Protein AF-A0A0E9WX80-F1 (afdb_monomer_lite)

Secondary structure (DSSP, 8-state):
-HHHHHHHHHT--S---S--TTTTTSPPP--HHHHHTTTTTTT-----HHHHT-HHHHHHTTT--HHHHHHHHHHHHT-TT---HHHHHHTT-STTTTTT-----HHHHT-TT---HHHHHHHHHHHHHH------S--

Structure (mmCIF, N/CA/C/O backbone):
data_AF-A0A0E9WX80-F1
#
_entry.id   AF-A0A0E9WX80-F1
#
loop_
_atom_site.group_PDB
_atom_site.id
_atom_site.type_symbol
_atom_site.label_atom_id
_atom_site.label_alt_id
_atom_site.label_comp_id
_atom_site.label_asym_id
_atom_site.label_entity_id
_atom_site.label_seq_id
_atom_site.pdbx_PDB_ins_code
_atom_site.Cartn_x
_atom_site.Cartn_y
_atom_site.Cartn_z
_atom_site.occupancy
_atom_site.B_iso_or_equiv
_atom_site.auth_seq_id
_atom_site.auth_comp_id
_atom_site.auth_asym_id
_atom_site.auth_atom_id
_atom_site.pdbx_PDB_model_num
ATOM 1 N N . MET A 1 1 ? 16.985 -9.870 1.320 1.00 85.38 1 MET A N 1
ATOM 2 C CA . MET A 1 1 ? 15.599 -9.572 1.759 1.00 85.38 1 MET A CA 1
ATOM 3 C C . MET A 1 1 ? 15.501 -8.558 2.905 1.00 85.38 1 MET A C 1
ATOM 5 O O . MET A 1 1 ? 14.419 -8.025 3.099 1.00 85.38 1 MET A O 1
ATOM 9 N N . SER A 1 2 ? 16.578 -8.232 3.635 1.00 93.88 2 SER A N 1
ATOM 10 C CA . SER A 1 2 ? 16.548 -7.232 4.723 1.00 93.88 2 SER A CA 1
ATOM 11 C C . SER A 1 2 ? 15.997 -5.867 4.286 1.00 93.88 2 SER A C 1
ATOM 13 O O . SER A 1 2 ? 15.116 -5.340 4.956 1.00 93.88 2 SER A O 1
ATOM 15 N N . ASN A 1 3 ? 16.432 -5.346 3.130 1.00 96.88 3 ASN A N 1
ATOM 16 C CA . ASN A 1 3 ? 15.919 -4.087 2.572 1.00 96.88 3 ASN A CA 1
ATOM 17 C C . ASN A 1 3 ? 14.399 -4.117 2.336 1.00 96.88 3 ASN A C 1
ATOM 19 O O . ASN A 1 3 ? 13.685 -3.225 2.775 1.00 96.88 3 ASN A O 1
ATOM 23 N N . PHE A 1 4 ? 13.892 -5.185 1.711 1.00 98.19 4 PHE A N 1
ATOM 24 C CA . PHE A 1 4 ? 12.458 -5.360 1.460 1.00 98.19 4 PHE A CA 1
ATOM 25 C C . PHE A 1 4 ? 11.636 -5.299 2.758 1.00 98.19 4 PHE A C 1
ATOM 27 O O . PHE A 1 4 ? 10.626 -4.602 2.826 1.00 98.19 4 PHE A O 1
ATOM 34 N N . TYR A 1 5 ? 12.089 -5.981 3.813 1.00 98.31 5 TYR A N 1
ATOM 35 C CA . TYR A 1 5 ? 11.408 -5.944 5.108 1.00 98.31 5 TYR A CA 1
ATOM 36 C C . TYR A 1 5 ? 11.541 -4.591 5.815 1.00 98.31 5 TYR A C 1
ATOM 38 O O . TYR A 1 5 ? 10.596 -4.158 6.472 1.00 98.31 5 TYR A O 1
ATOM 46 N N . ALA A 1 6 ? 12.670 -3.897 5.656 1.00 98.44 6 ALA A N 1
ATOM 47 C CA . ALA A 1 6 ? 12.840 -2.543 6.174 1.00 98.44 6 ALA A CA 1
ATOM 48 C C . ALA A 1 6 ? 11.867 -1.556 5.503 1.00 98.44 6 ALA A C 1
ATOM 50 O O . ALA A 1 6 ? 11.205 -0.791 6.202 1.00 98.44 6 ALA A O 1
ATOM 51 N N . GLN A 1 7 ? 11.701 -1.641 4.179 1.00 98.44 7 GLN A N 1
ATOM 52 C CA . GLN A 1 7 ? 10.712 -0.857 3.428 1.00 98.44 7 GLN A CA 1
ATOM 53 C C . GLN A 1 7 ? 9.272 -1.209 3.823 1.00 98.44 7 GLN A C 1
ATOM 55 O O . GLN A 1 7 ? 8.422 -0.332 3.945 1.00 98.44 7 GLN A O 1
ATOM 60 N N . TYR A 1 8 ? 8.977 -2.486 4.075 1.00 98.62 8 TYR A N 1
ATOM 61 C CA . TYR A 1 8 ? 7.668 -2.875 4.601 1.00 98.62 8 TYR A CA 1
ATOM 62 C C . TYR A 1 8 ? 7.415 -2.286 5.996 1.00 98.62 8 TYR A C 1
ATOM 64 O O . TYR A 1 8 ? 6.322 -1.807 6.277 1.00 98.62 8 TYR A O 1
ATOM 72 N N . LYS A 1 9 ? 8.426 -2.260 6.870 1.00 98.38 9 LYS A N 1
ATOM 73 C CA . LYS A 1 9 ? 8.310 -1.644 8.197 1.00 98.38 9 LYS A CA 1
ATOM 74 C C . LYS A 1 9 ? 8.117 -0.124 8.116 1.00 98.38 9 LYS A C 1
ATOM 76 O O . LYS A 1 9 ? 7.362 0.421 8.918 1.00 98.38 9 LYS A O 1
ATOM 81 N N . SER A 1 10 ? 8.761 0.560 7.165 1.00 97.94 10 SER A N 1
ATOM 82 C CA . SER A 1 10 ? 8.746 2.030 7.076 1.00 97.94 10 SER A CA 1
ATOM 83 C C . SER A 1 10 ? 7.370 2.623 6.754 1.00 97.94 10 SER A C 1
ATOM 85 O O . SER A 1 10 ? 7.107 3.776 7.098 1.00 97.94 10 SER A O 1
ATOM 87 N N . ILE A 1 11 ? 6.469 1.845 6.145 1.00 98.12 11 ILE A N 1
ATOM 88 C CA . ILE A 1 11 ? 5.086 2.271 5.871 1.00 98.12 11 ILE A CA 1
ATOM 89 C C . ILE A 1 11 ? 4.133 2.103 7.066 1.00 98.12 11 ILE A C 1
ATOM 91 O O . ILE A 1 11 ? 2.955 2.430 6.935 1.00 98.12 11 ILE A O 1
ATOM 95 N N . GLU A 1 12 ? 4.620 1.609 8.213 1.00 98.38 12 GLU A N 1
ATOM 96 C CA . GLU A 1 12 ? 3.823 1.337 9.422 1.00 98.38 12 GLU A CA 1
ATOM 97 C C . GLU A 1 12 ? 2.578 0.477 9.123 1.00 98.38 12 GLU A C 1
ATOM 99 O O . GLU A 1 12 ? 1.449 0.973 9.179 1.00 98.38 12 GLU A O 1
ATOM 104 N N . PRO A 1 13 ? 2.752 -0.809 8.760 1.00 98.25 13 PRO A N 1
ATOM 105 C CA . PRO A 1 13 ? 1.677 -1.649 8.246 1.00 98.25 13 PRO A CA 1
ATOM 106 C C . PRO A 1 13 ? 0.809 -2.239 9.373 1.00 98.25 13 PRO A C 1
ATOM 108 O O . PRO A 1 13 ? 0.651 -3.454 9.489 1.00 98.25 13 PRO A O 1
ATOM 111 N N . PHE A 1 14 ? 0.264 -1.370 10.217 1.00 98.38 14 PHE A N 1
ATOM 112 C CA . PHE A 1 14 ? -0.624 -1.684 11.331 1.00 98.38 14 PHE A CA 1
ATOM 113 C C . PHE A 1 14 ? -1.687 -0.589 11.479 1.00 98.38 14 PHE A C 1
ATOM 115 O O . PHE A 1 14 ? -1.515 0.517 10.965 1.00 98.38 14 PHE A O 1
ATOM 122 N N . LEU A 1 15 ? -2.777 -0.913 12.179 1.00 98.25 15 LEU A N 1
ATOM 123 C CA . LEU A 1 15 ? -3.908 -0.012 12.397 1.00 98.25 15 LEU A CA 1
ATOM 124 C C . LEU A 1 15 ? -3.494 1.154 13.294 1.00 98.25 15 LEU A C 1
ATOM 126 O O . LEU A 1 15 ? -2.943 0.917 14.368 1.00 98.25 15 LEU A O 1
ATOM 130 N N . LYS A 1 16 ? -3.809 2.384 12.886 1.00 97.62 16 LYS A N 1
ATOM 131 C CA . LYS A 1 16 ? -3.591 3.584 13.696 1.00 97.62 16 LYS A CA 1
ATOM 132 C C . LYS A 1 16 ? -4.892 4.364 13.859 1.00 97.62 16 LYS A C 1
ATOM 134 O O . LYS A 1 16 ? -5.563 4.666 12.872 1.00 97.62 16 LYS A O 1
ATOM 139 N N . LYS A 1 17 ? -5.223 4.718 15.100 1.00 96.12 17 LYS A N 1
ATOM 140 C CA . LYS A 1 17 ? -6.344 5.606 15.450 1.00 96.12 17 LYS A CA 1
ATOM 141 C C . LYS A 1 17 ? -5.814 6.782 16.258 1.00 96.12 17 LYS A C 1
ATOM 143 O O . LYS A 1 17 ? -4.811 6.643 16.947 1.00 96.12 17 LYS A O 1
ATOM 148 N N . LYS A 1 18 ? -6.444 7.948 16.148 1.00 94.50 18 LYS A N 1
ATOM 149 C CA . LYS A 1 18 ? -6.025 9.161 16.868 1.00 94.50 18 LYS A CA 1
ATOM 150 C C . LYS A 1 18 ? -6.252 9.031 18.372 1.00 94.50 18 LYS A C 1
ATOM 152 O O . LYS A 1 18 ? -5.478 9.579 19.148 1.00 94.50 18 LYS A O 1
ATOM 157 N N . ASP A 1 19 ? -7.288 8.293 18.765 1.00 93.62 19 ASP A N 1
ATOM 158 C CA . ASP A 1 19 ? -7.553 7.912 20.151 1.00 93.62 19 ASP A CA 1
ATOM 159 C C . ASP A 1 19 ? -7.408 6.393 20.336 1.00 93.62 19 ASP A C 1
ATOM 161 O O . ASP A 1 19 ? -8.231 5.599 19.868 1.00 93.62 19 ASP A O 1
ATOM 165 N N . GLU A 1 20 ? -6.356 5.991 21.048 1.00 91.31 20 GLU A N 1
ATOM 166 C CA . GLU A 1 20 ? -6.074 4.594 21.394 1.00 91.31 20 GLU A CA 1
ATOM 167 C C . GLU A 1 20 ? -6.671 4.187 22.758 1.00 91.31 20 GLU A C 1
ATOM 169 O O . GLU A 1 20 ? -6.651 3.011 23.117 1.00 91.31 20 GLU A O 1
ATOM 174 N N . SER A 1 21 ? -7.292 5.106 23.513 1.00 90.75 21 SER A N 1
ATOM 175 C CA . SER A 1 21 ? -7.837 4.838 24.860 1.00 90.75 21 SER A CA 1
ATOM 176 C C . SER A 1 21 ? -8.965 3.797 24.891 1.00 90.75 21 SER A C 1
ATOM 178 O O . SER A 1 21 ? -9.291 3.235 25.943 1.00 90.75 21 SER A O 1
ATOM 180 N N . GLN A 1 22 ? -9.597 3.554 23.741 1.00 89.12 22 GLN A N 1
ATOM 181 C CA . GLN A 1 22 ? -10.678 2.583 23.569 1.00 89.12 22 GLN A CA 1
ATOM 182 C C . GLN A 1 22 ? -10.194 1.236 23.015 1.00 89.12 22 GLN A C 1
ATOM 184 O O . GLN A 1 22 ? -11.007 0.334 22.798 1.00 89.12 22 GLN A O 1
ATOM 189 N N . GLN A 1 23 ? -8.890 1.076 22.771 1.00 93.25 23 GLN A N 1
ATOM 190 C CA . GLN A 1 23 ? -8.333 -0.167 22.253 1.00 93.25 23 GLN A CA 1
ATOM 191 C C . GLN A 1 23 ? -8.626 -1.333 23.209 1.00 93.25 23 GLN A C 1
ATOM 193 O O . GLN A 1 23 ? -8.413 -1.249 24.416 1.00 93.25 23 GLN A O 1
ATOM 198 N N . GLY A 1 24 ? -9.162 -2.427 22.665 1.00 94.88 24 GLY A N 1
ATOM 199 C CA . GLY A 1 24 ? -9.475 -3.641 23.426 1.00 94.88 24 GLY A CA 1
ATOM 200 C C . GLY A 1 24 ? -10.786 -3.612 24.221 1.00 94.88 24 GLY A C 1
ATOM 201 O O . GLY A 1 24 ? -11.174 -4.654 24.740 1.00 94.88 24 GLY A O 1
ATOM 202 N N . LYS A 1 25 ? -11.505 -2.482 24.291 1.00 95.88 25 LYS A N 1
ATOM 203 C CA . LYS A 1 25 ? -12.797 -2.411 25.005 1.00 95.88 25 LYS A CA 1
ATOM 204 C C . LYS A 1 25 ? -13.954 -3.026 24.218 1.00 95.88 25 LYS A C 1
ATOM 206 O O . LYS A 1 25 ? -14.852 -3.618 24.805 1.00 95.88 25 LYS A O 1
ATOM 211 N N . ALA A 1 26 ? -13.942 -2.870 22.897 1.00 95.62 26 ALA A N 1
ATOM 212 C CA . ALA A 1 26 ? -14.951 -3.404 21.990 1.00 95.62 26 ALA A CA 1
ATOM 213 C C . ALA A 1 26 ? -14.368 -3.601 20.583 1.00 95.62 26 ALA A C 1
ATOM 215 O O . ALA A 1 26 ? -13.267 -3.140 20.273 1.00 95.62 26 ALA A O 1
ATOM 216 N N . GLN A 1 27 ? -15.124 -4.277 19.720 1.00 96.50 27 GLN A N 1
ATOM 217 C CA . GLN A 1 27 ? -14.791 -4.416 18.304 1.00 96.50 27 GLN A CA 1
ATOM 218 C C . GLN A 1 27 ? -15.008 -3.080 17.578 1.00 96.50 27 GLN A C 1
ATOM 220 O O . GLN A 1 27 ? -15.992 -2.385 17.831 1.00 96.50 27 GLN A O 1
ATOM 225 N N . TYR A 1 28 ? -14.122 -2.730 16.643 1.00 97.06 28 TYR A N 1
ATOM 226 C CA . TYR A 1 28 ? -14.383 -1.614 15.735 1.00 97.06 28 TYR A CA 1
ATOM 227 C C . TYR A 1 28 ? -15.413 -2.028 14.686 1.00 97.06 28 TYR A C 1
ATOM 229 O O . TYR A 1 28 ? -15.240 -3.047 14.016 1.00 97.06 28 TYR A O 1
ATOM 237 N N . LEU A 1 29 ? -16.463 -1.223 14.538 1.00 97.31 29 LEU A N 1
ATOM 238 C CA . LEU A 1 29 ? -17.493 -1.442 13.530 1.00 97.31 29 LEU A CA 1
ATOM 239 C C . LEU A 1 29 ? -16.933 -1.154 12.131 1.00 97.31 29 LEU A C 1
ATOM 241 O O . LEU A 1 29 ? -16.219 -0.174 11.927 1.00 97.31 29 LEU A O 1
ATOM 245 N N . GLN A 1 30 ? -17.269 -2.015 11.176 1.00 98.50 30 GLN A N 1
ATOM 246 C CA . GLN A 1 30 ? -16.932 -1.879 9.762 1.00 98.50 30 GLN A CA 1
ATOM 247 C C . GLN A 1 30 ? -18.078 -2.483 8.948 1.00 98.50 30 GLN A C 1
ATOM 249 O O . GLN A 1 30 ? -18.507 -3.601 9.237 1.00 98.50 30 GLN A O 1
ATOM 254 N N . SER A 1 31 ? -18.596 -1.743 7.965 1.00 98.56 31 SER A N 1
ATOM 255 C CA . SER A 1 31 ? -19.647 -2.246 7.076 1.00 98.56 31 SER A CA 1
ATOM 256 C C . SER A 1 31 ? -19.101 -3.314 6.123 1.00 98.56 31 SER A C 1
ATOM 258 O O . SER A 1 31 ? -17.889 -3.411 5.898 1.00 98.56 31 SER A O 1
ATOM 260 N N . VAL A 1 32 ? -19.993 -4.119 5.541 1.00 98.56 32 VAL A N 1
ATOM 261 C CA . VAL A 1 32 ? -19.604 -5.143 4.556 1.00 98.56 32 VAL A CA 1
ATOM 262 C C . VAL A 1 32 ? -18.979 -4.479 3.328 1.00 98.56 32 VAL A C 1
ATOM 264 O O . VAL A 1 32 ? -17.964 -4.953 2.820 1.00 98.56 32 VAL A O 1
ATOM 267 N N . GLU A 1 33 ? -19.521 -3.335 2.913 1.00 98.50 33 GLU A N 1
ATOM 268 C CA . GLU A 1 33 ? -19.049 -2.557 1.770 1.00 98.50 33 GLU A CA 1
ATOM 269 C C . GLU A 1 33 ? -17.636 -2.007 2.002 1.00 98.50 33 GLU A C 1
ATOM 271 O O . GLU A 1 33 ? -16.801 -2.046 1.100 1.00 98.50 33 GLU A O 1
ATOM 276 N N . ASP A 1 34 ? -17.332 -1.525 3.212 1.00 98.50 34 ASP A N 1
ATOM 277 C CA . ASP A 1 34 ? -15.978 -1.078 3.554 1.00 98.50 34 ASP A CA 1
ATOM 278 C C . ASP A 1 34 ? -15.000 -2.247 3.650 1.00 98.50 34 ASP A C 1
ATOM 280 O O . ASP A 1 34 ? -13.870 -2.149 3.169 1.00 98.50 34 ASP A O 1
ATOM 284 N N . ARG A 1 35 ? -15.429 -3.374 4.227 1.00 98.56 35 ARG A N 1
ATOM 285 C CA . ARG A 1 35 ? -14.595 -4.575 4.325 1.00 98.56 35 ARG A CA 1
ATOM 286 C C . ARG A 1 35 ? -14.241 -5.123 2.943 1.00 98.56 35 ARG A C 1
ATOM 288 O O . ARG A 1 35 ? -13.096 -5.533 2.747 1.00 98.56 35 ARG A O 1
ATOM 295 N N . GLN A 1 36 ? -15.180 -5.118 1.999 1.00 98.38 36 GLN A N 1
ATOM 296 C CA . GLN A 1 36 ? -14.972 -5.624 0.640 1.00 98.38 36 GLN A CA 1
ATOM 297 C C . GLN A 1 36 ? -13.870 -4.861 -0.109 1.00 98.38 36 GLN A C 1
ATOM 299 O O . GLN A 1 36 ? -13.166 -5.443 -0.930 1.00 98.38 36 GLN A O 1
ATOM 304 N N . LYS A 1 37 ? -13.635 -3.579 0.214 1.00 98.38 37 LYS A N 1
ATOM 305 C CA . LYS A 1 37 ? -12.533 -2.789 -0.372 1.00 98.38 37 LYS A CA 1
ATOM 306 C C . LYS A 1 37 ? -11.151 -3.391 -0.093 1.00 98.38 37 LYS A C 1
ATOM 308 O O . LYS A 1 37 ? -10.209 -3.102 -0.826 1.00 98.38 37 LYS A O 1
ATOM 313 N N . LEU A 1 38 ? -11.016 -4.203 0.959 1.00 98.69 38 LEU A N 1
ATOM 314 C CA . LEU A 1 38 ? -9.750 -4.833 1.334 1.00 98.69 38 LEU A CA 1
ATOM 315 C C . LEU A 1 38 ? -9.447 -6.104 0.526 1.00 98.69 38 LEU A C 1
ATOM 317 O O . LEU A 1 38 ? -8.290 -6.532 0.515 1.00 98.69 38 LEU A O 1
ATOM 321 N N . ASP A 1 39 ? -10.447 -6.698 -0.132 1.00 98.56 39 ASP A N 1
ATOM 322 C CA . ASP A 1 39 ? -10.268 -7.906 -0.939 1.00 98.56 39 ASP A CA 1
ATOM 323 C C . ASP A 1 39 ? -9.343 -7.623 -2.132 1.00 98.56 39 ASP A C 1
ATOM 325 O O . ASP A 1 39 ? -9.446 -6.603 -2.820 1.00 98.56 39 ASP A O 1
ATOM 329 N N . GLY A 1 40 ? -8.400 -8.529 -2.373 1.00 98.06 40 GLY A N 1
ATOM 330 C CA . GLY A 1 40 ? -7.330 -8.350 -3.353 1.00 98.06 40 GLY A CA 1
ATOM 331 C C . GLY A 1 40 ? -6.128 -7.537 -2.851 1.00 98.06 40 GLY A C 1
ATOM 332 O O . GLY A 1 40 ? -5.209 -7.275 -3.636 1.00 98.06 40 GLY A O 1
ATOM 333 N N . LEU A 1 41 ? -6.101 -7.152 -1.569 1.00 98.62 41 LEU A N 1
ATOM 334 C CA . LEU A 1 41 ? -4.995 -6.432 -0.933 1.00 98.62 41 LEU A CA 1
ATOM 335 C C . LEU A 1 41 ? -4.399 -7.195 0.258 1.00 98.62 41 LEU A C 1
ATOM 337 O O . LEU A 1 41 ? -3.174 -7.351 0.333 1.00 98.62 41 LEU A O 1
ATOM 341 N N . TYR A 1 42 ? -5.230 -7.653 1.202 1.00 98.38 42 TYR A N 1
ATOM 342 C CA . TYR A 1 42 ? -4.751 -8.283 2.443 1.00 98.38 42 TYR A CA 1
ATOM 343 C C . TYR A 1 42 ? -4.186 -9.697 2.230 1.00 98.38 42 TYR A C 1
ATOM 345 O O . TYR A 1 42 ? -3.431 -10.192 3.059 1.00 98.38 42 TYR A O 1
ATOM 353 N N . GLU A 1 43 ? -4.505 -10.339 1.109 1.00 98.69 43 GLU A N 1
ATOM 354 C CA . GLU A 1 43 ? -4.094 -11.695 0.735 1.00 98.69 43 GLU A CA 1
ATOM 355 C C . GLU A 1 43 ? -2.633 -11.768 0.259 1.00 98.69 43 GLU A C 1
ATOM 357 O O . GLU A 1 43 ? -2.138 -12.839 -0.112 1.00 98.69 43 GLU A O 1
ATOM 362 N N . CYS A 1 44 ? -1.935 -10.628 0.231 1.00 98.69 44 CYS A N 1
ATOM 363 C CA . CYS A 1 44 ? -0.518 -10.555 -0.083 1.00 98.69 44 CYS A CA 1
ATOM 364 C C . CYS A 1 44 ? 0.305 -11.361 0.924 1.00 98.69 44 CYS A C 1
ATOM 366 O O . CYS A 1 44 ? 0.323 -11.072 2.115 1.00 98.69 44 CYS A O 1
ATOM 368 N N . ILE A 1 45 ? 1.073 -12.321 0.417 1.00 98.69 45 ILE A N 1
ATOM 369 C CA . ILE A 1 45 ? 1.917 -13.205 1.235 1.00 98.69 45 ILE A CA 1
ATOM 370 C C . ILE A 1 45 ? 3.356 -12.693 1.408 1.00 98.69 45 ILE A C 1
ATOM 372 O O . ILE A 1 45 ? 4.234 -13.451 1.801 1.00 98.69 45 ILE A O 1
ATOM 376 N N . LEU A 1 46 ? 3.632 -11.438 1.031 1.00 98.56 46 LEU A N 1
ATOM 377 C CA . LEU A 1 46 ? 4.958 -10.805 1.133 1.00 9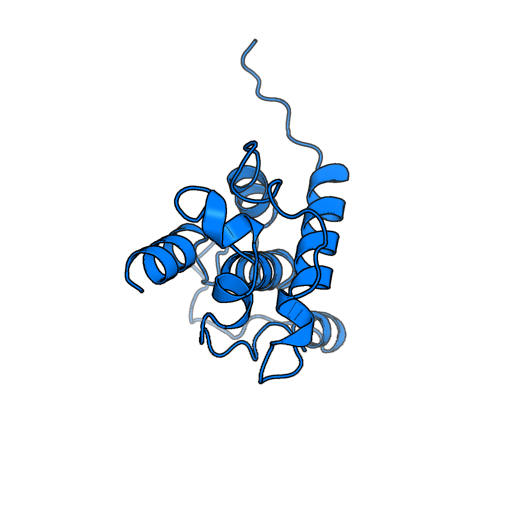8.56 46 LEU A CA 1
ATOM 378 C C . LEU A 1 46 ? 6.120 -11.602 0.490 1.00 98.56 46 LEU A C 1
ATOM 380 O O . LEU A 1 46 ? 7.274 -11.448 0.872 1.00 98.56 46 LEU A O 1
ATOM 384 N N . CYS A 1 47 ? 5.843 -12.393 -0.553 1.00 98.56 47 CYS A N 1
ATOM 385 C CA . CYS A 1 47 ? 6.848 -13.196 -1.272 1.00 98.56 47 CYS A CA 1
ATOM 386 C C . CYS A 1 47 ? 7.864 -12.381 -2.098 1.00 98.56 47 CYS A C 1
ATOM 388 O O . CYS A 1 47 ? 8.809 -12.942 -2.643 1.00 98.56 47 CYS A O 1
ATOM 390 N N . ALA A 1 48 ? 7.641 -11.072 -2.247 1.00 98.56 48 ALA A N 1
ATOM 391 C CA . ALA A 1 48 ? 8.435 -10.135 -3.044 1.00 98.56 48 ALA A CA 1
ATOM 392 C C . ALA A 1 48 ? 8.550 -10.403 -4.560 1.00 98.56 48 ALA A C 1
ATOM 394 O O . ALA A 1 48 ? 9.139 -9.566 -5.241 1.00 98.56 48 ALA A O 1
ATOM 395 N N . CYS A 1 49 ? 7.928 -11.451 -5.125 1.00 98.69 49 CYS A N 1
ATOM 396 C CA . CYS A 1 49 ? 7.951 -11.742 -6.572 1.00 98.69 49 CYS A CA 1
ATOM 397 C C . CYS A 1 49 ? 7.583 -10.527 -7.435 1.00 98.69 49 CYS A C 1
ATOM 399 O O . CYS A 1 49 ? 8.224 -10.235 -8.442 1.00 98.69 49 CYS A O 1
ATOM 401 N N . CYS A 1 50 ? 6.557 -9.776 -7.027 1.00 98.75 50 CYS A N 1
ATOM 402 C CA . CYS A 1 50 ? 6.133 -8.589 -7.758 1.00 98.75 50 CYS A CA 1
ATOM 403 C C . CYS A 1 50 ? 7.197 -7.479 -7.731 1.00 98.75 50 CYS A C 1
ATOM 405 O O . CYS A 1 50 ? 7.444 -6.869 -8.771 1.00 98.75 50 CYS A O 1
ATOM 407 N N . SER A 1 51 ? 7.863 -7.247 -6.595 1.00 98.56 51 SER A N 1
ATOM 408 C CA . SER A 1 51 ? 8.930 -6.246 -6.479 1.00 98.56 51 SER A CA 1
ATOM 409 C C . SER A 1 51 ? 10.185 -6.661 -7.236 1.00 98.56 51 SER A C 1
ATOM 411 O O . SER A 1 51 ? 10.714 -5.868 -8.006 1.00 98.56 51 SER A O 1
ATOM 413 N N . THR A 1 52 ? 10.614 -7.917 -7.113 1.00 98.50 52 THR A N 1
ATOM 414 C CA . THR A 1 52 ? 11.807 -8.432 -7.802 1.00 98.50 52 THR A CA 1
ATOM 415 C C . THR A 1 52 ? 11.595 -8.668 -9.298 1.00 98.50 52 THR A C 1
ATOM 417 O O . THR A 1 52 ? 12.566 -8.877 -10.013 1.00 98.50 52 THR A O 1
ATOM 420 N N . SER A 1 53 ? 10.361 -8.575 -9.803 1.00 98.62 53 SER A N 1
ATOM 421 C CA . SER A 1 53 ? 10.057 -8.537 -11.245 1.00 98.62 53 SER A CA 1
ATOM 422 C C . SER A 1 53 ? 10.024 -7.128 -11.853 1.00 98.62 53 SER A C 1
ATOM 424 O O . SER A 1 53 ? 9.895 -6.989 -13.072 1.00 98.62 53 SER A O 1
ATOM 426 N N . CYS A 1 54 ? 10.052 -6.082 -11.019 1.00 98.69 54 CYS A N 1
ATOM 427 C CA . CYS A 1 54 ? 9.822 -4.704 -11.438 1.00 98.69 54 CYS A CA 1
ATOM 428 C C . CYS A 1 54 ? 11.145 -4.007 -11.801 1.00 98.69 54 CYS A C 1
ATOM 430 O O . CYS A 1 54 ? 11.947 -3.760 -10.899 1.00 98.69 54 CYS A O 1
ATOM 432 N N . PRO A 1 55 ? 11.352 -3.578 -13.063 1.00 98.69 55 PRO A N 1
ATOM 433 C CA . PRO A 1 55 ? 12.587 -2.898 -13.457 1.00 98.69 55 PRO A CA 1
ATOM 434 C C . PRO A 1 55 ? 12.875 -1.628 -12.653 1.00 98.69 55 PRO A C 1
ATOM 436 O O . PRO A 1 55 ? 14.013 -1.383 -12.272 1.00 98.69 55 PRO A O 1
ATOM 439 N N . SER A 1 56 ? 11.848 -0.846 -12.302 1.00 98.44 56 SER A N 1
ATOM 440 C CA . SER A 1 56 ? 12.029 0.337 -11.449 1.00 98.44 56 SER A CA 1
ATOM 441 C C . SER A 1 56 ? 12.632 0.001 -10.081 1.00 98.44 56 SER A C 1
ATOM 443 O O . SER A 1 56 ? 13.381 0.809 -9.537 1.00 98.44 56 SER A O 1
ATOM 445 N N . TYR A 1 57 ? 12.326 -1.183 -9.541 1.00 98.50 57 TYR A N 1
ATOM 446 C CA . TYR A 1 57 ? 12.870 -1.671 -8.274 1.00 98.50 57 TYR A CA 1
ATOM 447 C C . TYR A 1 57 ? 14.283 -2.245 -8.429 1.00 98.50 57 TYR A C 1
ATOM 449 O O . TYR A 1 57 ? 15.070 -2.148 -7.497 1.00 98.50 57 TYR A O 1
ATOM 457 N N . TRP A 1 58 ? 14.650 -2.771 -9.602 1.00 98.25 58 TRP A N 1
ATOM 458 C CA . TRP A 1 58 ? 16.039 -3.162 -9.884 1.00 98.25 58 TRP A CA 1
ATOM 459 C C . TRP A 1 58 ? 16.977 -1.958 -9.841 1.00 98.25 58 TRP A C 1
ATOM 461 O O . TRP A 1 58 ? 18.046 -2.028 -9.247 1.00 98.25 58 TRP A O 1
ATOM 471 N N . TRP A 1 59 ? 16.549 -0.848 -10.444 1.00 98.06 59 TRP A N 1
ATOM 472 C CA . TRP A 1 59 ? 17.385 0.342 -10.597 1.00 98.06 59 TRP A CA 1
ATOM 473 C C . TRP A 1 59 ? 17.356 1.294 -9.401 1.00 98.06 59 TRP A C 1
ATOM 475 O O . TRP A 1 59 ? 18.296 2.055 -9.222 1.00 98.06 59 TRP A O 1
ATOM 485 N N . ASN A 1 60 ? 16.273 1.298 -8.617 1.00 97.88 60 ASN A N 1
ATOM 486 C CA . ASN A 1 60 ? 16.070 2.266 -7.529 1.00 97.88 60 ASN A CA 1
ATOM 487 C C . ASN A 1 60 ? 15.553 1.599 -6.246 1.00 97.88 60 ASN A C 1
ATOM 489 O O . ASN A 1 60 ? 14.820 2.227 -5.488 1.00 97.88 60 ASN A O 1
ATOM 493 N N . GLY A 1 61 ? 15.834 0.313 -6.018 1.00 96.44 61 GLY A N 1
ATOM 494 C CA . GLY A 1 61 ? 15.277 -0.446 -4.888 1.00 96.44 61 GLY A CA 1
ATOM 495 C C . GLY A 1 61 ? 15.720 0.038 -3.502 1.00 96.44 61 GLY A C 1
ATOM 496 O O . GLY A 1 61 ? 15.134 -0.370 -2.503 1.00 96.44 61 GLY A O 1
ATOM 497 N N . ASP A 1 62 ? 16.721 0.914 -3.431 1.00 95.94 62 ASP A N 1
ATOM 498 C C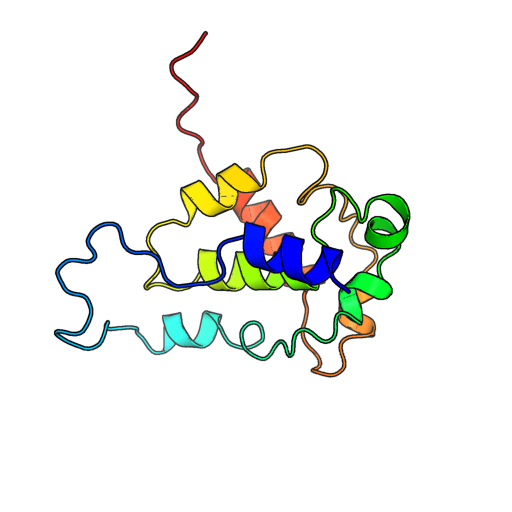A . ASP A 1 62 ? 17.155 1.631 -2.230 1.00 95.94 62 ASP A CA 1
ATOM 499 C C . ASP A 1 62 ? 16.149 2.710 -1.787 1.00 95.94 62 ASP A C 1
ATOM 501 O O . ASP A 1 62 ? 16.000 2.950 -0.591 1.00 95.94 62 ASP A O 1
ATOM 505 N N . LYS A 1 63 ? 15.423 3.328 -2.732 1.00 96.94 63 LYS A N 1
ATOM 506 C CA . LYS A 1 63 ? 14.485 4.440 -2.465 1.00 96.94 63 LYS A CA 1
ATOM 507 C C . LYS A 1 63 ? 13.047 4.151 -2.893 1.00 96.94 63 LYS A C 1
ATOM 509 O O . LYS A 1 63 ? 12.105 4.530 -2.210 1.00 96.94 63 LYS A O 1
ATOM 514 N N . TYR A 1 64 ? 12.852 3.480 -4.025 1.00 98.50 64 TYR A N 1
ATOM 515 C CA . TYR A 1 64 ? 11.537 3.049 -4.486 1.00 98.50 64 TYR A CA 1
ATOM 516 C C . TYR A 1 64 ? 11.056 1.869 -3.641 1.00 98.50 64 TYR A C 1
ATOM 518 O O . TYR A 1 64 ? 11.685 0.812 -3.629 1.00 98.50 64 TYR A O 1
ATOM 526 N N . LEU A 1 65 ? 9.908 2.031 -2.980 1.00 98.50 65 LEU A N 1
ATOM 527 C CA . LEU A 1 65 ? 9.369 1.037 -2.044 1.00 98.50 65 LEU A CA 1
ATOM 528 C C . LEU A 1 65 ? 8.959 -0.278 -2.726 1.00 98.50 65 LEU A C 1
ATOM 530 O O . LEU A 1 65 ? 8.955 -1.344 -2.110 1.00 98.50 65 LEU A O 1
ATOM 534 N N . GLY A 1 66 ? 8.614 -0.217 -4.012 1.00 98.56 66 GLY A N 1
ATOM 535 C CA . GLY A 1 66 ? 8.202 -1.382 -4.783 1.00 98.56 66 GLY A CA 1
ATOM 536 C C . GLY A 1 66 ? 6.714 -1.745 -4.649 1.00 98.56 66 GLY A C 1
ATOM 537 O O . GLY A 1 66 ? 6.013 -1.306 -3.734 1.00 98.56 66 GLY A O 1
ATOM 538 N N . PRO A 1 67 ? 6.197 -2.565 -5.580 1.00 98.75 67 PRO A N 1
ATOM 539 C CA . PRO A 1 67 ? 4.776 -2.893 -5.694 1.00 98.75 67 PRO A CA 1
ATOM 540 C C . PRO A 1 67 ? 4.177 -3.616 -4.488 1.00 98.75 67 PRO A C 1
ATOM 542 O O . PRO A 1 67 ? 3.038 -3.325 -4.134 1.00 98.75 67 PRO A O 1
ATOM 545 N N . ALA A 1 68 ? 4.907 -4.528 -3.839 1.00 98.75 68 ALA A N 1
ATOM 546 C CA . ALA A 1 68 ? 4.385 -5.214 -2.653 1.00 98.75 68 ALA A CA 1
ATOM 547 C C . ALA A 1 68 ? 4.150 -4.242 -1.488 1.00 98.75 68 ALA A C 1
ATOM 549 O O . ALA A 1 68 ? 3.074 -4.253 -0.893 1.00 98.75 68 ALA A O 1
ATOM 550 N N . VAL A 1 69 ? 5.131 -3.383 -1.196 1.00 98.75 69 VAL A N 1
ATOM 551 C CA . VAL A 1 69 ? 5.052 -2.417 -0.093 1.00 98.75 69 VAL A CA 1
ATOM 552 C C . VAL A 1 69 ? 3.992 -1.358 -0.386 1.00 98.75 69 VAL A C 1
ATOM 554 O O . VAL A 1 69 ? 3.157 -1.086 0.467 1.00 98.75 69 VAL A O 1
ATOM 557 N N . LEU A 1 70 ? 3.943 -0.818 -1.606 1.00 98.81 70 LEU A N 1
ATOM 558 C CA . LEU A 1 70 ? 2.944 0.193 -1.970 1.00 98.81 70 LEU A CA 1
ATOM 559 C C . LEU A 1 70 ? 1.509 -0.351 -1.945 1.00 98.81 70 LEU A C 1
ATOM 561 O O . LEU A 1 70 ? 0.607 0.343 -1.489 1.00 98.81 70 LEU A O 1
ATOM 565 N N . MET A 1 71 ? 1.283 -1.602 -2.358 1.00 98.81 71 MET A N 1
ATOM 566 C CA . MET A 1 71 ? -0.036 -2.232 -2.227 1.00 98.81 71 MET A CA 1
ATOM 567 C C . MET A 1 71 ? -0.449 -2.393 -0.757 1.00 98.81 71 MET A C 1
ATOM 569 O O . MET A 1 71 ? -1.616 -2.207 -0.425 1.00 98.81 71 MET A O 1
ATOM 573 N N . GLN A 1 72 ? 0.502 -2.685 0.136 1.00 98.81 72 GLN A N 1
ATOM 574 C CA . GLN A 1 72 ? 0.244 -2.725 1.578 1.00 98.81 72 GLN A CA 1
ATOM 575 C C . GLN A 1 72 ? 0.023 -1.331 2.176 1.00 98.81 72 GLN A C 1
ATOM 577 O O . GLN A 1 72 ? -0.839 -1.177 3.032 1.00 98.81 72 GLN A O 1
ATOM 582 N N . ALA A 1 73 ? 0.721 -0.300 1.697 1.00 98.69 73 ALA A N 1
ATOM 583 C CA . ALA A 1 73 ? 0.438 1.080 2.089 1.00 98.69 73 ALA A CA 1
ATOM 584 C C . ALA A 1 73 ? -1.000 1.467 1.705 1.00 98.69 73 ALA A C 1
ATOM 586 O O . ALA A 1 73 ? -1.752 1.955 2.547 1.00 98.69 73 ALA A O 1
ATOM 587 N N . TYR A 1 74 ? -1.416 1.148 0.474 1.00 98.81 74 TYR A N 1
ATOM 588 C CA . TYR A 1 74 ? -2.788 1.359 0.011 1.00 98.81 74 TYR A CA 1
ATOM 589 C C . TYR A 1 74 ? -3.815 0.609 0.865 1.00 98.81 74 TYR A C 1
ATOM 591 O O . TYR A 1 74 ? -4.804 1.202 1.281 1.00 98.81 74 TYR A O 1
ATOM 599 N N . ARG A 1 75 ? -3.545 -0.659 1.211 1.00 98.81 75 ARG A N 1
ATOM 600 C CA . ARG A 1 75 ? -4.394 -1.481 2.093 1.00 98.81 75 ARG A CA 1
ATOM 601 C C . ARG A 1 75 ? -4.715 -0.811 3.430 1.00 98.81 75 ARG A C 1
ATOM 603 O O . ARG A 1 75 ? -5.773 -1.088 3.990 1.00 98.81 75 ARG A O 1
ATOM 610 N N . TRP A 1 76 ? -3.811 0.009 3.963 1.00 98.75 76 TRP A N 1
ATOM 611 C CA . TRP A 1 76 ? -4.055 0.776 5.188 1.00 98.75 76 TRP A CA 1
ATOM 612 C C . TRP A 1 76 ? -4.725 2.122 4.919 1.00 98.75 76 TRP A C 1
ATOM 614 O O . TRP A 1 76 ? -5.587 2.515 5.690 1.00 98.75 76 TRP A O 1
ATOM 624 N N . MET A 1 77 ? -4.400 2.790 3.809 1.00 98.31 77 MET A N 1
ATOM 625 C CA . MET A 1 77 ? -5.019 4.069 3.428 1.00 98.31 77 MET A CA 1
ATOM 626 C C . MET A 1 77 ? -6.541 3.987 3.248 1.00 98.31 77 MET A C 1
ATOM 628 O O . MET A 1 77 ? -7.222 4.986 3.471 1.00 98.31 77 MET A O 1
ATOM 632 N N . ILE A 1 78 ? -7.056 2.831 2.813 1.00 98.38 78 ILE A N 1
ATOM 633 C CA . ILE A 1 78 ? -8.487 2.616 2.543 1.00 98.38 78 ILE A CA 1
ATOM 634 C C . ILE A 1 78 ? -9.200 1.733 3.577 1.00 98.38 78 ILE A C 1
ATOM 636 O O . ILE A 1 78 ? -10.372 1.409 3.385 1.00 98.38 78 ILE A O 1
ATOM 640 N N . ASP A 1 79 ? -8.522 1.309 4.649 1.00 98.69 79 ASP A N 1
ATOM 641 C CA . ASP A 1 79 ? -9.199 0.624 5.754 1.00 98.69 79 ASP A CA 1
ATOM 642 C C . ASP A 1 79 ? -10.007 1.660 6.538 1.00 98.69 79 ASP A C 1
ATOM 644 O O . ASP A 1 79 ? -9.430 2.574 7.118 1.00 98.69 79 ASP A O 1
ATOM 648 N N . SER A 1 80 ? -11.335 1.516 6.581 1.00 98.25 80 SER A N 1
ATOM 649 C CA . SER A 1 80 ? -12.229 2.492 7.227 1.00 98.25 80 SER A CA 1
ATOM 650 C C . SER A 1 80 ? -11.983 2.687 8.726 1.00 98.25 80 SER A C 1
ATOM 652 O O . SER A 1 80 ? -12.525 3.608 9.332 1.00 98.25 80 SER A O 1
ATOM 654 N N . ARG A 1 81 ? -11.173 1.819 9.339 1.00 97.88 81 ARG A N 1
ATOM 655 C CA . ARG A 1 81 ? -10.804 1.892 10.753 1.00 97.88 81 ARG A CA 1
ATOM 656 C C . ARG A 1 81 ? -9.526 2.702 10.996 1.00 97.88 81 ARG A C 1
ATOM 658 O O . ARG A 1 81 ? -9.279 3.037 12.153 1.00 97.88 81 ARG A O 1
ATOM 665 N N . ASP A 1 82 ? -8.707 2.944 9.968 1.00 98.25 82 ASP A N 1
ATOM 666 C CA . ASP A 1 82 ? -7.447 3.694 10.066 1.00 98.25 82 ASP A CA 1
ATOM 667 C C . ASP A 1 82 ? -7.704 5.196 9.888 1.00 98.25 82 ASP A C 1
ATOM 669 O O . ASP A 1 82 ? -8.420 5.613 8.981 1.00 98.25 82 ASP A O 1
ATOM 673 N N . GLU A 1 83 ? -7.119 6.017 10.757 1.00 97.75 83 GLU A N 1
ATOM 674 C CA . GLU A 1 83 ? -7.360 7.469 10.791 1.00 97.75 83 GLU A CA 1
ATOM 675 C C . GLU A 1 83 ? -6.142 8.291 10.338 1.00 97.75 83 GLU A C 1
ATOM 677 O O . GLU A 1 83 ? -6.106 9.503 10.558 1.00 97.75 83 GLU A O 1
ATOM 682 N N . PHE A 1 84 ? -5.144 7.639 9.724 1.00 97.50 84 PHE A N 1
ATOM 683 C CA . PHE A 1 84 ? -3.855 8.233 9.340 1.00 97.50 84 PHE A CA 1
ATOM 684 C C . PHE A 1 84 ? -3.628 8.253 7.818 1.00 97.50 84 PHE A C 1
ATOM 686 O O . PHE A 1 84 ? -2.491 8.214 7.337 1.00 97.50 84 PHE A O 1
ATOM 693 N N . THR A 1 85 ? -4.699 8.269 7.021 1.00 97.06 85 THR A N 1
ATOM 694 C CA . THR A 1 85 ? -4.607 8.246 5.552 1.00 97.06 85 THR A CA 1
ATOM 695 C C . THR A 1 85 ? -3.779 9.413 5.004 1.00 97.06 85 THR A C 1
ATOM 697 O O . THR A 1 85 ? -2.952 9.201 4.116 1.00 97.06 85 THR A O 1
ATOM 700 N N . GLU A 1 86 ? -3.948 10.624 5.540 1.00 96.06 86 GLU A N 1
ATOM 701 C CA . GLU A 1 86 ? -3.219 11.823 5.096 1.00 96.06 86 GLU A CA 1
ATOM 702 C C . GLU A 1 86 ? -1.717 11.712 5.394 1.00 96.06 86 GLU A C 1
ATOM 704 O O . GLU A 1 86 ? -0.883 11.957 4.525 1.00 96.06 86 GLU A O 1
ATOM 709 N N . GLU A 1 87 ? -1.355 11.247 6.588 1.00 96.25 87 GLU A N 1
ATOM 710 C CA . GLU A 1 87 ? 0.027 11.038 7.014 1.00 96.25 87 GLU A CA 1
ATOM 711 C C . GLU A 1 87 ? 0.700 9.911 6.217 1.00 96.25 87 GLU A C 1
ATOM 713 O O . GLU A 1 87 ? 1.884 9.996 5.881 1.00 96.25 87 GLU A O 1
ATOM 718 N N . ARG A 1 88 ? -0.047 8.855 5.867 1.00 97.56 88 ARG A N 1
ATOM 719 C CA . ARG A 1 88 ? 0.436 7.777 4.988 1.00 97.56 88 ARG A CA 1
ATOM 720 C C . ARG A 1 88 ? 0.703 8.280 3.569 1.00 97.56 88 ARG A C 1
ATOM 722 O O . ARG A 1 88 ? 1.682 7.844 2.967 1.00 97.56 88 ARG A O 1
ATOM 729 N N . LEU A 1 89 ? -0.129 9.181 3.040 1.00 96.94 89 LEU A N 1
ATOM 730 C CA . LEU A 1 89 ? 0.094 9.827 1.741 1.00 96.94 89 LEU A CA 1
ATOM 731 C C . LEU A 1 89 ? 1.286 10.793 1.793 1.00 96.94 89 LEU A C 1
ATOM 733 O O . LEU A 1 89 ? 2.136 10.760 0.904 1.00 96.94 89 LEU A O 1
ATOM 737 N N . ALA A 1 90 ? 1.405 11.590 2.859 1.00 95.31 90 ALA A N 1
ATOM 738 C CA . ALA A 1 90 ? 2.514 12.525 3.058 1.00 95.31 90 ALA A CA 1
ATOM 739 C C . ALA A 1 90 ? 3.883 11.821 3.041 1.00 95.31 90 ALA A C 1
ATOM 741 O O . ALA A 1 90 ? 4.824 12.309 2.421 1.00 95.31 90 ALA A O 1
ATOM 742 N N . LYS A 1 91 ? 3.983 10.613 3.615 1.00 94.94 91 LYS A N 1
ATOM 743 C CA . LYS A 1 91 ? 5.204 9.783 3.564 1.00 94.94 91 LYS A CA 1
ATOM 744 C C . LYS A 1 91 ? 5.642 9.371 2.151 1.00 94.94 91 LYS A C 1
ATOM 746 O O . LYS A 1 91 ? 6.758 8.888 1.995 1.00 94.94 91 LYS A O 1
ATOM 751 N N . LEU A 1 92 ? 4.779 9.512 1.143 1.00 95.56 92 LEU A N 1
ATOM 752 C CA . LEU A 1 92 ? 5.072 9.195 -0.258 1.00 95.56 92 LEU A CA 1
ATOM 753 C C . LEU A 1 92 ? 5.333 10.447 -1.115 1.00 95.56 92 LEU A C 1
ATOM 755 O O . LEU A 1 92 ? 5.490 10.324 -2.334 1.00 95.56 92 LEU A O 1
ATOM 759 N N . GLN A 1 93 ? 5.354 11.644 -0.514 1.00 92.56 93 GLN A N 1
ATOM 760 C CA . GLN A 1 93 ? 5.644 12.910 -1.193 1.00 92.56 93 GLN A CA 1
ATOM 761 C C . GLN A 1 93 ? 7.151 13.122 -1.410 1.00 92.56 93 GLN A C 1
ATOM 763 O O . GLN A 1 93 ? 7.752 14.086 -0.947 1.00 92.56 93 GLN A O 1
ATOM 768 N N . ASP A 1 94 ? 7.774 12.227 -2.165 1.00 92.81 94 ASP A N 1
ATOM 769 C CA . ASP A 1 94 ? 9.146 12.389 -2.640 1.00 92.81 94 ASP A CA 1
ATOM 770 C C . ASP A 1 94 ? 9.298 11.784 -4.047 1.00 92.81 94 ASP A C 1
ATOM 772 O O . ASP A 1 94 ? 8.491 10.942 -4.446 1.00 92.81 94 ASP A O 1
ATOM 776 N N . PRO A 1 95 ? 10.326 12.158 -4.831 1.00 92.88 95 PRO A N 1
ATOM 777 C CA . PRO A 1 95 ? 10.459 11.714 -6.224 1.00 92.88 95 PRO A CA 1
ATOM 778 C C . PRO A 1 95 ? 10.610 10.193 -6.431 1.00 92.88 95 PRO A C 1
ATOM 780 O O . PRO A 1 95 ? 10.502 9.712 -7.573 1.00 92.88 95 PRO A O 1
ATOM 783 N N . PHE A 1 96 ? 10.891 9.430 -5.369 1.00 96.06 96 PHE A N 1
ATOM 784 C CA . PHE A 1 96 ? 11.295 8.033 -5.445 1.00 96.06 96 PHE A CA 1
ATOM 785 C C . PHE A 1 96 ? 10.264 7.050 -4.887 1.00 96.06 96 PHE A C 1
ATOM 787 O O . PHE A 1 96 ? 9.876 6.141 -5.628 1.00 96.06 96 PHE A O 1
ATOM 794 N N . SER A 1 97 ? 9.812 7.214 -3.637 1.00 95.69 97 SER A N 1
ATOM 795 C CA . SER A 1 97 ? 9.072 6.180 -2.885 1.00 95.69 97 SER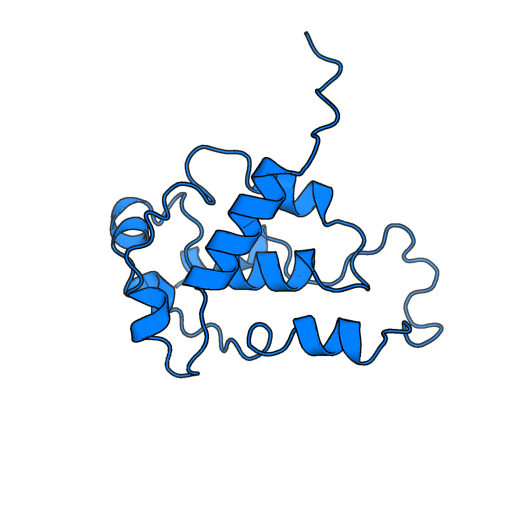 A CA 1
ATOM 796 C C . SER A 1 97 ? 7.900 5.580 -3.661 1.00 95.69 97 SER A C 1
ATOM 798 O O . SER A 1 97 ? 7.728 4.358 -3.688 1.00 95.69 97 SER A O 1
ATOM 800 N N . LEU A 1 98 ? 7.138 6.431 -4.355 1.00 97.31 98 LEU A N 1
ATOM 801 C CA . LEU A 1 98 ? 5.997 6.063 -5.199 1.00 97.31 98 LEU A CA 1
ATOM 802 C C . LEU A 1 98 ? 6.267 6.284 -6.698 1.00 97.31 98 LEU A C 1
ATOM 804 O O . LEU A 1 98 ? 5.936 5.439 -7.539 1.00 97.31 98 LEU A O 1
ATOM 808 N N . TYR A 1 99 ? 6.854 7.430 -7.054 1.00 97.12 99 TYR A N 1
ATOM 809 C CA . TYR A 1 99 ? 6.837 7.953 -8.425 1.00 97.12 99 TYR A CA 1
ATOM 810 C C . TYR A 1 99 ? 7.861 7.321 -9.384 1.00 97.12 99 TYR A C 1
ATOM 812 O O . TYR A 1 99 ? 7.918 7.712 -10.549 1.00 97.12 99 TYR A O 1
ATOM 820 N N . ARG A 1 100 ? 8.624 6.298 -8.965 1.00 97.94 100 ARG A N 1
ATOM 821 C CA . ARG A 1 100 ? 9.387 5.444 -9.905 1.00 97.94 100 ARG A CA 1
ATOM 822 C C . ARG A 1 100 ? 8.527 4.392 -10.611 1.00 97.94 100 ARG A C 1
ATOM 824 O O . ARG A 1 100 ? 9.009 3.735 -11.533 1.00 97.94 100 ARG A O 1
ATOM 831 N N . CYS A 1 101 ? 7.267 4.212 -10.214 1.00 98.50 101 CYS A N 1
ATOM 832 C CA . CYS A 1 101 ? 6.347 3.334 -10.932 1.00 98.50 101 CYS A CA 1
ATOM 833 C C . CYS A 1 101 ? 5.915 3.962 -12.269 1.00 98.50 101 CYS A C 1
ATOM 835 O O . CYS A 1 101 ? 5.129 4.910 -12.277 1.00 98.50 101 CYS A O 1
ATOM 837 N N . HIS A 1 102 ? 6.355 3.369 -13.381 1.00 98.25 102 HIS A N 1
ATOM 838 C CA . HIS A 1 102 ? 5.998 3.763 -14.756 1.00 98.25 102 HIS A CA 1
ATOM 839 C C . HIS A 1 102 ? 5.046 2.765 -15.427 1.00 98.25 102 HIS A C 1
ATOM 841 O O . HIS A 1 102 ? 5.084 2.573 -16.634 1.00 98.25 102 HIS A O 1
ATOM 847 N N . THR A 1 103 ? 4.221 2.078 -14.631 1.00 98.38 103 THR A N 1
ATOM 848 C CA . THR A 1 103 ? 3.149 1.190 -15.124 1.00 98.38 103 THR A CA 1
ATOM 849 C C . THR A 1 103 ? 3.647 0.076 -16.066 1.00 98.38 103 THR A C 1
ATOM 851 O O . THR A 1 103 ? 3.001 -0.273 -17.044 1.00 98.38 103 THR A O 1
ATOM 854 N N . ILE A 1 104 ? 4.792 -0.538 -15.743 1.00 98.62 104 ILE A N 1
ATOM 855 C CA . ILE A 1 104 ? 5.377 -1.667 -16.506 1.00 98.62 104 ILE A CA 1
ATOM 856 C C . ILE A 1 104 ? 4.537 -2.957 -16.371 1.00 98.62 104 ILE A C 1
ATOM 858 O O . ILE A 1 104 ? 4.587 -3.840 -17.216 1.00 98.62 104 ILE A O 1
ATOM 862 N N . MET A 1 105 ? 3.753 -3.082 -15.295 1.00 98.38 105 MET A N 1
ATOM 863 C CA . MET A 1 105 ? 2.793 -4.172 -15.034 1.00 98.38 105 MET A CA 1
ATOM 864 C C . MET A 1 105 ? 3.341 -5.601 -14.850 1.00 98.38 105 MET A C 1
ATOM 866 O O . MET A 1 105 ? 2.560 -6.488 -14.495 1.00 98.38 105 MET A O 1
ATOM 870 N N . ASN A 1 106 ? 4.660 -5.832 -14.919 1.00 98.62 106 ASN A N 1
ATOM 871 C CA . ASN A 1 106 ? 5.277 -7.116 -14.523 1.00 98.62 106 ASN A CA 1
ATOM 872 C C . ASN A 1 106 ? 4.819 -7.598 -13.137 1.00 98.62 106 ASN A C 1
ATOM 874 O O . ASN A 1 106 ? 4.552 -8.781 -12.938 1.00 98.62 106 ASN A O 1
ATOM 878 N N . CYS A 1 107 ? 4.670 -6.660 -12.200 1.00 98.81 107 CYS A N 1
ATOM 879 C CA . CYS A 1 107 ? 4.271 -6.923 -10.823 1.00 98.81 107 CYS A CA 1
ATOM 880 C C . CYS A 1 107 ? 2.916 -7.634 -10.696 1.00 98.81 107 CYS A C 1
ATOM 882 O O . CYS A 1 107 ? 2.757 -8.478 -9.818 1.00 98.81 107 CYS A O 1
ATOM 884 N N . THR A 1 108 ? 1.963 -7.302 -11.568 1.00 98.69 108 THR A N 1
ATOM 885 C CA . THR A 1 108 ? 0.632 -7.922 -11.596 1.00 98.69 108 THR A CA 1
ATOM 886 C C . THR A 1 108 ? 0.693 -9.264 -12.311 1.00 98.69 108 THR A C 1
ATOM 888 O O . THR A 1 108 ? 0.176 -10.251 -11.802 1.00 98.69 108 THR A O 1
ATOM 891 N N . LYS A 1 109 ? 1.409 -9.330 -13.441 1.00 98.56 109 LYS A N 1
ATOM 892 C CA . LYS A 1 109 ? 1.566 -10.560 -14.231 1.00 98.56 109 LYS A CA 1
ATOM 893 C C . LYS A 1 109 ? 2.216 -11.702 -13.442 1.00 98.56 109 LYS A C 1
ATOM 895 O O . LYS A 1 109 ? 1.844 -12.852 -13.626 1.00 98.56 109 LYS A O 1
ATOM 900 N N . THR A 1 110 ? 3.188 -11.392 -12.584 1.00 98.75 110 THR A N 1
ATOM 901 C CA . THR A 1 110 ? 3.960 -12.400 -11.839 1.00 98.75 110 THR A CA 1
ATOM 902 C C . THR A 1 110 ? 3.350 -12.778 -10.483 1.00 98.75 110 THR A C 1
ATOM 904 O O . THR A 1 110 ? 3.885 -13.637 -9.787 1.00 98.75 110 THR A O 1
ATOM 907 N N . CYS A 1 111 ? 2.288 -12.099 -10.028 1.00 98.75 111 CYS A N 1
ATOM 908 C CA . CYS A 1 111 ? 1.796 -12.302 -8.668 1.00 98.75 111 CYS A CA 1
ATOM 909 C C . CYS A 1 111 ? 1.229 -13.727 -8.500 1.00 98.75 111 CYS A C 1
ATOM 911 O O . CYS A 1 111 ? 0.196 -14.030 -9.097 1.00 98.75 111 CYS A O 1
ATOM 913 N N . PRO A 1 112 ? 1.807 -14.583 -7.631 1.00 98.62 112 PRO A N 1
ATOM 914 C CA . PRO A 1 112 ? 1.355 -15.973 -7.484 1.00 98.62 112 PRO A CA 1
ATOM 915 C C . PRO A 1 112 ? -0.033 -16.090 -6.835 1.00 98.62 112 PRO A C 1
ATOM 917 O O . PRO A 1 112 ? -0.649 -17.150 -6.856 1.00 98.62 112 PRO A O 1
ATOM 920 N N . LYS A 1 113 ? -0.530 -15.000 -6.242 1.00 98.62 113 LYS A N 1
ATOM 921 C CA . LYS A 1 113 ? -1.865 -14.895 -5.641 1.00 98.62 113 LYS A CA 1
ATOM 922 C C . LYS A 1 113 ? -2.889 -14.228 -6.567 1.00 98.62 113 LYS A C 1
ATOM 924 O O . LYS A 1 113 ? -4.015 -14.017 -6.136 1.00 98.62 113 LYS A O 1
ATOM 929 N N . GLY A 1 114 ? -2.508 -13.862 -7.796 1.00 98.31 114 GLY A N 1
ATOM 930 C CA . GLY A 1 114 ? -3.396 -13.176 -8.743 1.00 98.31 114 GLY A CA 1
ATOM 931 C C . GLY A 1 114 ? -3.778 -11.747 -8.334 1.00 98.31 114 GLY A C 1
ATOM 932 O O . GLY A 1 114 ? -4.777 -11.221 -8.815 1.00 98.31 114 GLY A O 1
ATOM 933 N N . LEU A 1 115 ? -3.010 -11.116 -7.438 1.00 98.75 115 LEU A N 1
ATOM 934 C CA . LEU A 1 115 ? -3.277 -9.755 -6.960 1.00 98.75 115 LEU A CA 1
ATOM 935 C C . LEU A 1 115 ? -2.806 -8.708 -7.974 1.00 98.75 115 LEU A C 1
ATOM 937 O O . LEU A 1 115 ? -1.926 -8.965 -8.798 1.00 98.75 115 LEU A O 1
ATOM 941 N N . ASN A 1 116 ? -3.347 -7.491 -7.869 1.00 98.75 116 ASN A N 1
ATOM 942 C CA . ASN A 1 116 ? -3.047 -6.393 -8.789 1.00 98.75 116 ASN A CA 1
ATOM 943 C C . ASN A 1 116 ? -2.376 -5.195 -8.085 1.00 98.75 116 ASN A C 1
ATOM 945 O O . ASN A 1 116 ? -3.002 -4.147 -7.893 1.00 98.75 116 ASN A O 1
ATOM 949 N N . PRO A 1 117 ? -1.081 -5.306 -7.724 1.00 98.69 117 PRO A N 1
ATOM 950 C CA . PRO A 1 117 ? -0.351 -4.206 -7.099 1.00 98.69 117 PRO A CA 1
ATOM 951 C C . PRO A 1 117 ? -0.182 -3.000 -8.035 1.00 98.69 117 PRO A C 1
ATOM 953 O O . PRO A 1 117 ? -0.053 -1.875 -7.559 1.00 98.69 117 PRO A O 1
ATOM 956 N N . GLY A 1 118 ? -0.203 -3.201 -9.360 1.00 98.75 118 GLY A N 1
ATOM 957 C CA . GLY A 1 118 ? -0.150 -2.100 -10.327 1.00 98.75 118 GLY A CA 1
ATOM 958 C C . GLY A 1 118 ? -1.368 -1.181 -10.221 1.00 98.75 118 GLY A C 1
ATOM 959 O O . GLY A 1 118 ? -1.216 0.040 -10.166 1.00 98.75 118 GLY A O 1
ATOM 960 N N . LYS A 1 119 ? -2.567 -1.769 -10.105 1.00 98.69 119 LYS A N 1
ATOM 961 C CA . LYS A 1 119 ? -3.816 -1.037 -9.862 1.00 98.69 119 LYS A CA 1
ATOM 962 C C . LYS A 1 119 ? -3.787 -0.317 -8.516 1.00 98.69 119 LYS A C 1
ATOM 964 O O . LYS A 1 119 ? -4.104 0.865 -8.480 1.00 98.69 119 LYS A O 1
ATOM 969 N N . ALA A 1 120 ? -3.344 -0.979 -7.444 1.00 98.69 120 ALA A N 1
ATOM 970 C CA . ALA A 1 120 ? -3.227 -0.342 -6.130 1.00 98.69 120 ALA A CA 1
ATOM 971 C C . ALA A 1 120 ? -2.316 0.901 -6.172 1.00 98.69 120 ALA 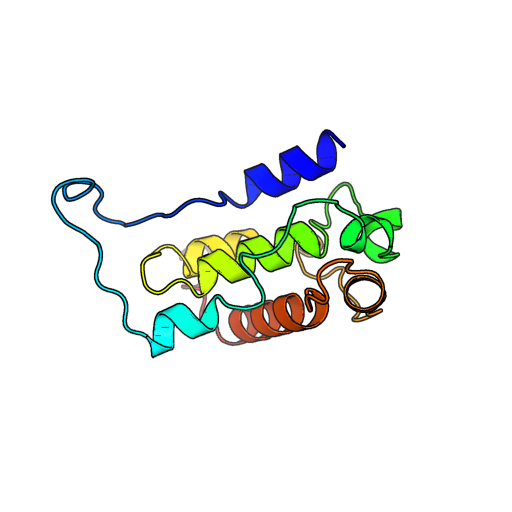A C 1
ATOM 973 O O . ALA A 1 120 ? -2.690 1.958 -5.677 1.00 98.69 120 ALA A O 1
ATOM 974 N N . ILE A 1 121 ? -1.163 0.821 -6.849 1.00 98.81 121 ILE A N 1
ATOM 975 C CA . ILE A 1 121 ? -0.278 1.982 -7.042 1.00 98.81 121 ILE A CA 1
ATOM 976 C C . ILE A 1 121 ? -0.977 3.112 -7.818 1.00 98.81 121 ILE A C 1
ATOM 978 O O . ILE A 1 121 ? -0.784 4.285 -7.499 1.00 98.81 121 ILE A O 1
ATOM 982 N N . ALA A 1 122 ? -1.774 2.788 -8.838 1.00 98.62 122 ALA A N 1
ATOM 983 C CA . ALA A 1 122 ? -2.526 3.792 -9.587 1.00 98.62 122 ALA A CA 1
ATOM 984 C C . ALA A 1 122 ? -3.583 4.493 -8.716 1.00 98.62 122 ALA A C 1
ATOM 986 O O . ALA A 1 122 ? -3.730 5.710 -8.812 1.00 98.62 122 ALA A O 1
ATOM 987 N N . GLU A 1 123 ? -4.268 3.761 -7.833 1.00 98.56 123 GLU A N 1
ATOM 988 C 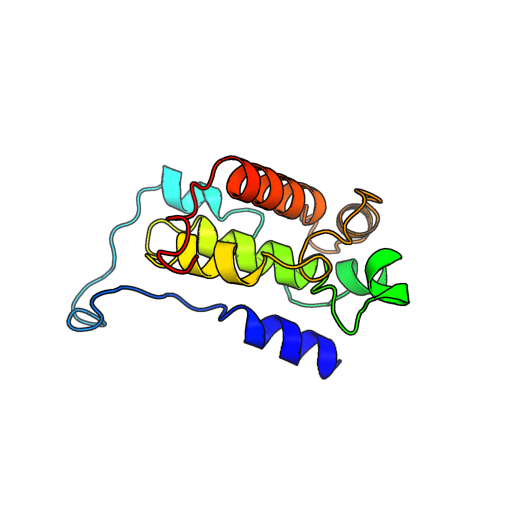CA . GLU A 1 123 ? -5.214 4.350 -6.877 1.00 98.56 123 GLU A CA 1
ATOM 989 C C . GLU A 1 123 ? -4.512 5.264 -5.863 1.00 98.56 123 GLU A C 1
ATOM 991 O O . GLU A 1 123 ? -4.985 6.375 -5.632 1.00 98.56 123 GLU A O 1
ATOM 996 N N . ILE A 1 124 ? -3.329 4.887 -5.355 1.00 98.25 124 ILE A N 1
ATOM 997 C CA . ILE A 1 124 ? -2.516 5.792 -4.522 1.00 98.25 124 ILE A CA 1
ATOM 998 C C . ILE A 1 124 ? -2.202 7.081 -5.287 1.00 98.25 124 ILE A C 1
ATOM 1000 O O . ILE A 1 124 ? -2.379 8.168 -4.750 1.00 98.25 124 ILE A O 1
ATOM 1004 N N . LYS A 1 125 ? -1.775 6.999 -6.555 1.00 97.75 125 LYS A N 1
ATOM 1005 C CA . LYS A 1 125 ? -1.480 8.196 -7.365 1.00 97.75 125 LYS A CA 1
ATOM 1006 C C . LYS A 1 125 ? -2.701 9.106 -7.537 1.00 97.75 125 LYS A C 1
ATOM 1008 O O . LYS A 1 125 ? -2.547 10.323 -7.497 1.00 97.75 125 LYS A O 1
ATOM 1013 N N . LYS A 1 126 ? -3.906 8.543 -7.690 1.00 97.62 126 LYS A N 1
ATOM 1014 C CA . LYS A 1 126 ? -5.152 9.329 -7.705 1.00 97.62 126 LYS A CA 1
ATOM 1015 C C . LYS A 1 126 ? -5.387 10.013 -6.359 1.00 97.62 126 LYS A C 1
ATOM 1017 O O . LYS A 1 126 ? -5.675 11.204 -6.339 1.00 97.62 126 LYS A O 1
ATOM 1022 N N . MET A 1 127 ? -5.226 9.290 -5.248 1.00 96.62 127 MET A N 1
ATOM 1023 C CA . MET A 1 127 ? -5.346 9.864 -3.903 1.00 96.62 127 MET A CA 1
ATOM 1024 C C . MET A 1 127 ? -4.342 11.000 -3.690 1.00 96.62 127 MET A C 1
ATOM 1026 O O . MET A 1 127 ? -4.739 12.062 -3.232 1.00 96.62 127 MET A O 1
ATOM 1030 N N . MET A 1 128 ? -3.084 10.829 -4.104 1.00 95.00 128 MET A N 1
ATOM 1031 C CA . MET A 1 128 ? -2.046 11.866 -4.030 1.00 95.00 128 MET A CA 1
ATOM 1032 C C . MET A 1 128 ? -2.405 13.123 -4.831 1.00 95.00 128 MET A C 1
ATOM 1034 O O . MET A 1 128 ? -2.108 14.225 -4.388 1.00 95.00 128 MET A O 1
ATOM 1038 N N . ALA A 1 129 ? -3.048 12.974 -5.993 1.00 93.19 129 ALA A N 1
ATOM 1039 C CA . ALA A 1 129 ? -3.467 14.104 -6.823 1.00 93.19 129 ALA A CA 1
ATOM 1040 C C . ALA A 1 129 ? -4.692 14.853 -6.263 1.00 93.19 129 ALA A C 1
ATOM 1042 O O . ALA A 1 129 ? -4.867 16.037 -6.540 1.00 93.19 129 ALA A O 1
ATOM 1043 N N . MET A 1 130 ? -5.552 14.165 -5.506 1.00 89.25 130 MET A N 1
ATOM 1044 C CA . MET A 1 130 ? -6.768 14.740 -4.912 1.00 89.25 130 MET A CA 1
ATOM 1045 C C . MET A 1 130 ? -6.563 15.226 -3.473 1.00 89.25 130 MET A C 1
ATOM 1047 O O . MET A 1 130 ? -7.324 16.069 -2.993 1.00 89.25 130 MET A O 1
ATOM 1051 N N . TYR A 1 131 ? -5.562 14.687 -2.778 1.00 85.44 131 TYR A N 1
ATOM 1052 C CA . TYR A 1 131 ? -5.224 15.056 -1.416 1.00 85.44 131 TYR A CA 1
ATOM 1053 C C . TYR A 1 131 ? -4.747 16.508 -1.381 1.00 85.44 131 TYR A C 1
ATOM 1055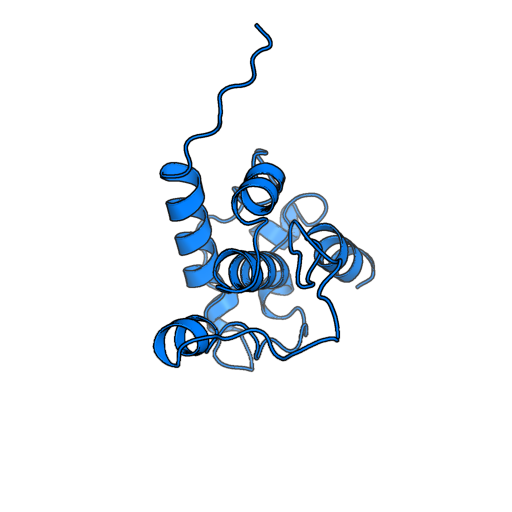 O O . TYR A 1 131 ? -3.736 16.879 -1.978 1.00 85.44 131 TYR A O 1
ATOM 1063 N N . LYS A 1 132 ? -5.508 17.345 -0.676 1.00 72.31 132 LYS A N 1
ATOM 1064 C CA . LYS A 1 132 ? -5.125 18.722 -0.395 1.00 72.31 132 LYS A CA 1
ATOM 1065 C C . LYS A 1 132 ? -4.185 18.688 0.790 1.00 72.31 132 LYS A C 1
ATOM 1067 O O . LYS A 1 132 ? -4.629 18.607 1.931 1.00 72.31 132 LYS A O 1
ATOM 1072 N N . GLU A 1 133 ? -2.894 18.776 0.517 1.00 63.53 133 GLU A N 1
ATOM 1073 C CA . GLU A 1 133 ? -1.948 19.111 1.564 1.00 63.53 133 GLU A CA 1
ATOM 1074 C C . GLU A 1 133 ? -2.430 20.413 2.222 1.00 63.53 133 GLU A C 1
ATOM 1076 O O . GLU A 1 133 ? -2.698 21.410 1.535 1.00 63.53 133 GLU A O 1
ATOM 1081 N N . LYS A 1 134 ? -2.567 20.428 3.553 1.00 54.22 134 LYS A N 1
ATOM 1082 C CA . LYS A 1 134 ? -2.486 21.692 4.285 1.00 54.22 134 LYS A CA 1
ATOM 1083 C C . LYS A 1 134 ? -1.094 22.229 3.981 1.00 54.22 134 LYS A C 1
ATOM 1085 O O . LYS A 1 134 ? -0.151 21.853 4.668 1.00 54.22 134 LYS A O 1
ATOM 1090 N N . ARG A 1 135 ? -0.975 23.029 2.911 1.00 49.69 135 ARG A N 1
ATOM 1091 C CA . ARG A 1 135 ? 0.240 23.760 2.543 1.00 49.69 135 ARG A CA 1
ATOM 1092 C C . ARG A 1 135 ? 0.853 24.252 3.838 1.00 49.69 135 ARG A C 1
ATOM 1094 O O . ARG A 1 135 ? 0.202 24.997 4.574 1.00 49.69 135 ARG A O 1
ATOM 1101 N N . SER A 1 136 ? 2.045 23.752 4.126 1.00 45.00 136 SER A N 1
ATOM 1102 C CA . SER A 1 136 ? 2.835 24.147 5.272 1.00 45.00 136 SER A CA 1
ATOM 1103 C C . SER A 1 136 ? 2.780 25.666 5.418 1.00 45.00 136 SER A C 1
ATOM 1105 O O . SER A 1 136 ? 3.133 26.429 4.517 1.00 45.00 136 SER A O 1
ATOM 1107 N N . ALA A 1 137 ? 2.299 26.105 6.576 1.00 39.53 137 ALA A N 1
ATOM 1108 C CA . ALA A 1 137 ? 2.644 27.398 7.125 1.00 39.53 137 ALA A CA 1
ATOM 1109 C C . ALA A 1 137 ? 4.158 27.382 7.404 1.00 39.53 137 ALA A C 1
ATOM 1111 O O . ALA A 1 137 ? 4.579 27.082 8.514 1.00 39.53 137 ALA A O 1
ATOM 1112 N N . ALA A 1 138 ? 4.963 27.563 6.357 1.00 42.09 138 ALA A N 1
ATOM 1113 C CA . ALA A 1 138 ? 6.405 27.787 6.398 1.00 42.09 138 ALA A CA 1
ATOM 1114 C C . ALA A 1 138 ? 6.889 28.204 4.995 1.00 42.09 138 ALA A C 1
ATOM 1116 O O . ALA A 1 138 ? 7.519 27.425 4.279 1.00 42.09 138 ALA A O 1
ATOM 1117 N N . ALA A 1 139 ? 6.541 29.427 4.603 1.00 35.88 139 ALA A N 1
ATOM 1118 C CA . ALA A 1 139 ? 7.288 30.256 3.662 1.00 35.88 139 ALA A CA 1
ATOM 1119 C C . ALA A 1 139 ? 7.188 31.700 4.158 1.00 35.88 139 ALA A C 1
ATOM 1121 O O . ALA A 1 139 ? 6.060 32.083 4.552 1.00 35.88 139 ALA A O 1
#

Sequence (139 aa):
MSNFYAQYKSIEPFLKKKDESQQGKAQYLQSVEDRQKLDGLYECILCACCSTSCPSYWWNGDKYLGPAVLMQAYRWMIDSRDEFTEERLAKLQDPFSLYRCHTIMNCTKTCPKGLNPGKAIAEIKKMMAMYKEKRSAAA

Radius of gyration: 15.6 Å; chains: 1; bounding box: 37×46×42 Å

Foldseek 3Di:
DVLLVVLLVVLVLDADDPDCVCPPVDDDDDDPVLVVVLPLQPPDPSPCQLFVQDPLCVVQVNFANGLNSLSSLLSQLSRPRHPCNLVSLVVCPDCHPQVSDPLPQSSQVRRPVNGRSSVSSVVSVVCNVVDDPPPDPPD

InterPro domains:
  IPR004489 Succinate dehydrogenase/fumarate reductase iron-sulphur protein [TIGR00384] (1-125)
  IPR009051 Alpha-helical ferredoxin [G3DSA:1.10.1060.10] (1-139)
  IPR017896 4Fe-4S ferredoxin-type, iron-sulphur binding domain [PS51379] (34-64)
  IPR017900 4Fe-4S ferredoxin, iron-sulphur binding, conserved site [PS00198] (44-55)
  IPR050573 Succinate Dehydrogenase/Fumarate Reductase Iron-Sulfur [PTHR11921] (1-134)

pLDDT: mean 94.58, std 11.55, range [35.88, 98.81]

Organism: Anguilla anguilla (NCBI:txid7936)